Protein AF-A0A0F9EUZ1-F1 (afdb_monomer)

pLDDT: mean 73.7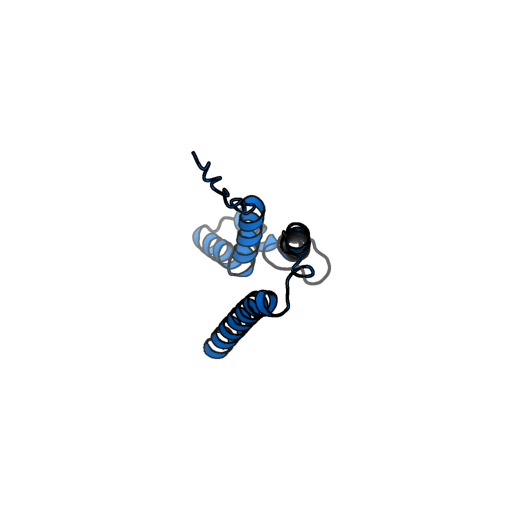1, std 14.57, range [39.78, 96.25]

Sequence (118 aa):
MTTTSTVEKPIKKRLASLDALRGMDMFWILGGQSIFAALFVLTDWSGWKVFAAHTVHSAWHGFTFYDLIFPLFIFLSGVAMGLSPKRIDHLAWHERKVFYAKAIKRLLLLCGLGVMYN

Organism: NCBI:txid412755

Foldseek 3Di:
DDDDPDPDDPDPDDDPVLVVLLVVLVVLVPDVLVVLVVVCVVPVDCVSVVVNVLSDDDPPDDDHPNVVSVVVNVVSVVVCVVPPPDPVVPPDPVVVVVVVVVVVVVVVVVVVVVVVVD

Solvent-accessible surface area (backbone atoms only — not comparable to full-atom values): 7283 Å² total; per-residue (Å²): 138,83,84,82,77,77,81,79,73,80,78,81,77,75,61,64,67,60,56,50,54,53,48,51,47,53,47,48,75,76,44,44,50,59,53,45,52,53,50,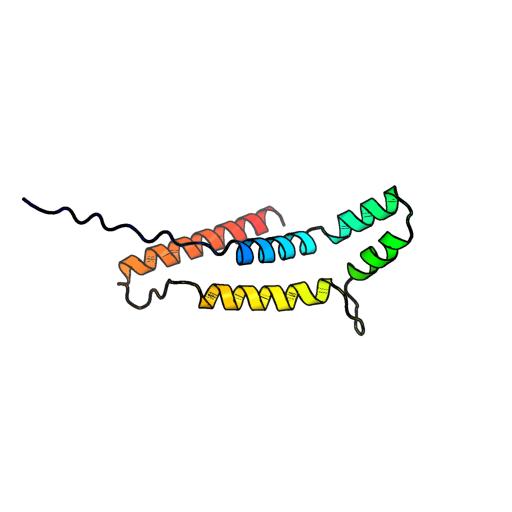32,75,74,64,74,48,72,71,44,54,56,57,44,55,36,54,46,80,58,93,81,85,70,88,32,66,59,68,52,47,57,62,49,50,53,51,50,52,52,52,52,59,72,68,48,92,70,81,61,86,85,56,57,71,77,65,45,49,60,57,52,52,53,51,51,52,51,50,53,50,53,52,51,53,50,63,74,73,105

Radius of gyration: 22.19 Å; Cα contacts (8 Å, |Δi|>4): 36; chains: 1; bounding box: 45×52×62 Å

Secondary structure (DSSP, 8-state):
---------------HHHHHHHHHHHHIIIIIHHHHHHHHHHH--HHHHHHHHTTSPPSSS---HHHHHHHHHHHHHHHHHHT-----TTS-HHHHHHHHHHHHHHHHHHHHHHHHH-

InterPro domains:
  IPR032176 Domain of unknown function DUF5009 [PF16401] (15-111)

Mean predicted aligned error: 12.41 Å

Structure (mmCIF, N/CA/C/O backbone):
data_AF-A0A0F9EUZ1-F1
#
_entry.id   AF-A0A0F9EUZ1-F1
#
loop_
_atom_site.group_PDB
_atom_site.id
_atom_site.type_symbol
_atom_site.label_atom_id
_atom_site.label_alt_id
_atom_site.label_comp_id
_atom_site.label_asym_id
_atom_site.label_entity_id
_atom_site.label_seq_id
_atom_site.pdbx_PDB_ins_code
_atom_site.Cartn_x
_atom_site.Cartn_y
_atom_site.Cartn_z
_atom_site.occupancy
_atom_site.B_iso_or_equiv
_atom_site.auth_seq_id
_atom_site.auth_comp_id
_atom_site.auth_asym_id
_atom_site.auth_atom_id
_atom_site.pdbx_PDB_model_num
ATOM 1 N N . MET A 1 1 ? -21.214 33.247 33.766 1.00 40.94 1 MET A N 1
ATOM 2 C CA . MET A 1 1 ? -20.201 33.297 32.693 1.00 40.94 1 MET A CA 1
ATOM 3 C C . MET A 1 1 ? -19.738 31.866 32.445 1.00 40.94 1 MET A C 1
ATOM 5 O O . MET A 1 1 ? -18.879 31.375 33.159 1.00 40.94 1 MET A O 1
ATOM 9 N N . THR A 1 2 ? -20.428 31.137 31.567 1.00 39.78 2 THR A N 1
ATOM 10 C CA . THR A 1 2 ? -20.161 29.720 31.267 1.00 39.78 2 THR A CA 1
ATOM 11 C C . THR A 1 2 ? -19.138 29.635 30.139 1.00 39.78 2 THR A C 1
ATOM 13 O O . THR A 1 2 ? -19.386 30.096 29.029 1.00 39.78 2 THR A O 1
ATOM 16 N N . THR A 1 3 ? -17.964 29.087 30.433 1.00 47.16 3 THR A N 1
ATOM 17 C CA . THR A 1 3 ? -16.889 28.861 29.468 1.00 47.16 3 THR A CA 1
ATOM 18 C C . THR A 1 3 ? -17.244 27.670 28.577 1.00 47.16 3 THR A C 1
ATOM 20 O O . THR A 1 3 ? -17.164 26.515 28.984 1.00 47.16 3 THR A O 1
ATOM 23 N N . THR A 1 4 ? -17.661 27.937 27.340 1.00 44.22 4 THR A N 1
ATOM 24 C CA . THR A 1 4 ? -17.744 26.927 26.277 1.00 44.22 4 THR A CA 1
ATOM 25 C C . THR A 1 4 ? -16.334 26.460 25.925 1.00 44.22 4 THR A C 1
ATOM 27 O O . THR A 1 4 ? -15.629 27.110 25.157 1.00 44.22 4 THR A O 1
ATOM 30 N N . SER A 1 5 ? -15.908 25.337 26.498 1.00 47.69 5 SER A N 1
ATOM 31 C CA . SER A 1 5 ? -14.727 24.599 26.061 1.00 47.69 5 SER A CA 1
ATOM 32 C C . SER A 1 5 ? -15.018 23.967 24.697 1.00 47.69 5 SER A C 1
ATOM 34 O O . SER A 1 5 ? -15.652 22.920 24.579 1.00 47.69 5 SER A O 1
ATOM 36 N N . THR A 1 6 ? -14.581 24.632 23.631 1.00 45.31 6 THR A N 1
ATOM 37 C CA . THR A 1 6 ? -14.535 24.060 22.285 1.00 45.31 6 THR A CA 1
ATOM 38 C C . THR A 1 6 ? -13.615 22.842 22.301 1.00 45.31 6 THR A C 1
ATOM 40 O O . THR A 1 6 ? -12.396 22.977 22.366 1.00 45.31 6 THR A O 1
ATOM 43 N N . VAL A 1 7 ? -14.200 21.644 22.271 1.00 51.84 7 VAL A N 1
ATOM 44 C CA . VAL A 1 7 ? -13.474 20.382 22.097 1.00 51.84 7 VAL A CA 1
ATOM 45 C C . VAL A 1 7 ? -12.899 20.373 20.680 1.00 51.84 7 VAL A C 1
ATOM 47 O O . VAL A 1 7 ? -13.586 20.036 19.714 1.00 51.84 7 VAL A O 1
ATOM 50 N N . GLU A 1 8 ? -11.643 20.796 20.542 1.00 52.22 8 GLU A N 1
ATOM 51 C CA . GLU A 1 8 ? -10.901 20.723 19.289 1.00 52.22 8 GLU A CA 1
ATOM 52 C C . GLU A 1 8 ? -10.717 19.247 18.917 1.00 52.22 8 GLU A C 1
ATOM 54 O O . GLU A 1 8 ? -10.007 18.478 19.567 1.00 52.22 8 GLU A O 1
ATOM 59 N N . LYS A 1 9 ? -11.446 18.813 17.889 1.00 49.41 9 LYS A N 1
ATOM 60 C CA . LYS A 1 9 ? -11.395 17.443 17.387 1.00 49.41 9 LYS A CA 1
ATOM 61 C C . LYS A 1 9 ? -9.985 17.197 16.841 1.00 49.41 9 LYS A C 1
ATOM 63 O O . LYS A 1 9 ? -9.617 17.865 15.875 1.00 49.41 9 LYS A O 1
ATOM 68 N N . PRO A 1 10 ? -9.211 16.234 17.374 1.00 55.47 10 PRO A N 1
ATOM 69 C CA . PRO A 1 10 ? -7.847 16.025 16.918 1.00 55.47 10 PRO A CA 1
ATOM 70 C C . PRO A 1 10 ? -7.870 15.670 15.43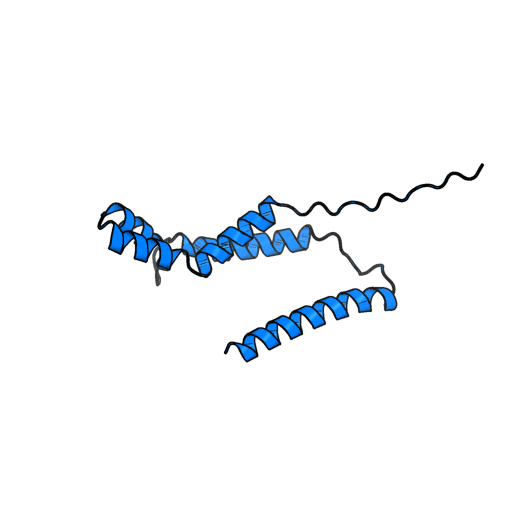2 1.00 55.47 10 PRO A C 1
ATOM 72 O O . PRO A 1 10 ? -8.452 14.657 15.018 1.00 55.47 10 PRO A O 1
ATOM 75 N N . ILE A 1 11 ? -7.264 16.535 14.619 1.00 59.84 11 ILE A N 1
ATOM 76 C CA . ILE A 1 11 ? -7.087 16.307 13.190 1.00 59.84 11 ILE A CA 1
ATOM 77 C C . ILE A 1 11 ? -6.206 15.067 13.069 1.00 59.84 11 ILE A C 1
ATOM 79 O O . ILE A 1 11 ? -5.025 15.080 13.413 1.00 59.84 11 ILE A O 1
ATOM 83 N N . LYS A 1 12 ? -6.795 13.957 12.613 1.00 61.72 12 LYS A N 1
ATOM 84 C CA . LYS A 1 12 ? -6.056 12.719 12.359 1.00 61.72 12 LYS A CA 1
ATOM 85 C C . LYS A 1 12 ? -5.088 12.978 11.211 1.00 61.72 12 LYS A C 1
ATOM 87 O O . LYS A 1 12 ? -5.470 12.881 10.047 1.00 61.72 12 LYS A O 1
ATOM 92 N N . LYS A 1 13 ? -3.851 13.336 11.545 1.00 67.50 13 LYS A N 1
ATOM 93 C CA . LYS A 1 13 ? -2.785 13.575 10.576 1.00 67.50 13 LYS A CA 1
ATOM 94 C C . LYS A 1 13 ? -2.470 12.248 9.888 1.00 67.50 13 LYS A C 1
ATOM 96 O O . LYS A 1 13 ? -1.872 11.355 10.483 1.00 67.50 13 LYS A O 1
ATOM 101 N N . ARG A 1 14 ? -2.958 12.081 8.655 1.00 69.81 14 ARG A N 1
ATOM 102 C CA . ARG A 1 14 ? -2.584 10.945 7.805 1.00 69.81 14 ARG A CA 1
ATOM 103 C C . ARG A 1 14 ? -1.097 11.083 7.480 1.00 69.81 14 ARG A C 1
ATOM 105 O O . ARG A 1 14 ? -0.615 12.192 7.248 1.00 69.81 14 ARG A O 1
ATOM 112 N N . LEU A 1 15 ? -0.367 9.974 7.502 1.00 80.44 15 LEU A N 1
ATOM 113 C CA . LEU A 1 15 ? 1.055 9.969 7.179 1.00 80.44 15 LEU A CA 1
ATOM 114 C C . LEU A 1 15 ? 1.214 10.010 5.660 1.00 80.44 15 LEU A C 1
ATOM 116 O O . LEU A 1 15 ? 1.030 9.001 4.986 1.00 80.44 15 LEU A O 1
ATOM 120 N N . ALA A 1 16 ? 1.540 11.189 5.133 1.00 82.44 16 ALA A N 1
ATOM 121 C CA . ALA A 1 16 ? 1.686 11.407 3.696 1.00 82.44 16 ALA A CA 1
ATOM 122 C C . ALA A 1 16 ? 2.777 10.520 3.072 1.00 82.44 16 ALA A C 1
ATOM 124 O O . ALA A 1 16 ? 2.600 10.037 1.961 1.00 82.44 16 ALA A O 1
ATOM 125 N N . SER A 1 17 ? 3.864 10.242 3.802 1.00 85.06 17 SER A N 1
ATOM 126 C CA . SER A 1 17 ? 4.921 9.323 3.356 1.00 85.06 17 SER A CA 1
ATOM 127 C C . SER A 1 17 ? 4.410 7.895 3.152 1.00 85.06 17 SER A C 1
ATOM 129 O O . SER A 1 17 ? 4.781 7.246 2.180 1.00 85.06 17 SER A O 1
ATOM 131 N N . LEU A 1 18 ? 3.524 7.423 4.034 1.00 83.88 18 LEU A N 1
ATOM 132 C CA . LEU A 1 18 ? 2.932 6.086 3.963 1.00 83.88 18 LEU A CA 1
ATOM 133 C C . LEU A 1 18 ? 1.992 5.953 2.758 1.00 83.88 18 LEU A C 1
ATOM 135 O O . LEU A 1 18 ? 2.030 4.953 2.045 1.00 83.88 18 LEU A O 1
ATOM 139 N N . ASP A 1 19 ? 1.160 6.969 2.524 1.00 83.38 19 ASP A N 1
ATOM 140 C CA . ASP A 1 19 ? 0.273 7.003 1.360 1.00 83.38 19 ASP A CA 1
ATOM 141 C C . ASP A 1 19 ? 1.066 7.137 0.045 1.00 83.38 19 ASP A C 1
ATOM 143 O O . ASP A 1 19 ? 0.732 6.463 -0.927 1.00 83.38 19 ASP A O 1
ATOM 147 N N . ALA A 1 20 ? 2.129 7.955 0.013 1.00 86.31 20 ALA A N 1
ATOM 148 C CA . ALA A 1 20 ? 2.987 8.129 -1.162 1.00 86.31 20 ALA A CA 1
ATOM 149 C C . ALA A 1 20 ? 3.730 6.838 -1.526 1.00 86.31 20 ALA A C 1
ATOM 151 O O . ALA A 1 20 ? 3.739 6.440 -2.689 1.00 86.31 20 ALA A O 1
ATOM 152 N N . LEU A 1 21 ? 4.298 6.158 -0.527 1.00 86.12 21 LEU A N 1
ATOM 153 C CA . LEU A 1 21 ? 5.033 4.917 -0.737 1.00 86.12 21 LEU A CA 1
ATOM 154 C C . LEU A 1 21 ? 4.103 3.788 -1.211 1.00 86.12 21 LEU A C 1
ATOM 156 O O . LEU A 1 21 ? 4.396 3.115 -2.190 1.00 86.12 21 LEU A O 1
ATOM 160 N N . ARG A 1 22 ? 2.912 3.665 -0.616 1.00 85.38 22 ARG A N 1
ATOM 161 C CA . ARG A 1 22 ? 1.891 2.724 -1.098 1.00 85.38 22 ARG A CA 1
ATOM 162 C C . ARG A 1 22 ? 1.403 3.058 -2.514 1.00 85.38 22 ARG A C 1
ATOM 164 O O . ARG A 1 22 ? 1.091 2.159 -3.290 1.00 85.38 22 ARG A O 1
ATOM 171 N N . GLY A 1 23 ? 1.275 4.343 -2.844 1.00 85.25 23 GLY A N 1
ATOM 172 C CA . GLY A 1 23 ? 0.894 4.796 -4.183 1.00 85.25 23 GLY A CA 1
ATOM 173 C C . GLY A 1 23 ? 1.946 4.447 -5.235 1.00 85.25 23 GLY A C 1
ATOM 174 O O . GLY A 1 23 ? 1.591 4.004 -6.325 1.00 85.25 23 GLY A O 1
ATOM 175 N N . MET A 1 24 ? 3.226 4.572 -4.879 1.00 86.81 24 MET A N 1
ATOM 176 C CA . MET A 1 24 ? 4.343 4.112 -5.699 1.00 86.81 24 MET A CA 1
ATOM 177 C C . MET A 1 24 ? 4.222 2.608 -5.991 1.00 86.81 24 MET A C 1
ATOM 179 O O . MET A 1 24 ? 4.298 2.224 -7.155 1.00 86.81 24 MET A O 1
ATOM 183 N N . ASP A 1 25 ? 3.935 1.771 -4.988 1.00 86.31 25 ASP A N 1
ATOM 184 C CA . ASP A 1 25 ? 3.750 0.322 -5.187 1.00 86.31 25 ASP A CA 1
ATOM 185 C C . ASP A 1 25 ? 2.625 0.008 -6.184 1.00 86.31 25 ASP A C 1
ATOM 187 O O . ASP A 1 25 ? 2.801 -0.791 -7.104 1.00 86.31 25 ASP A O 1
ATOM 191 N N . MET A 1 26 ? 1.466 0.664 -6.034 1.00 84.88 26 MET A N 1
ATOM 192 C CA . MET A 1 26 ? 0.327 0.476 -6.943 1.00 84.88 26 MET A CA 1
AT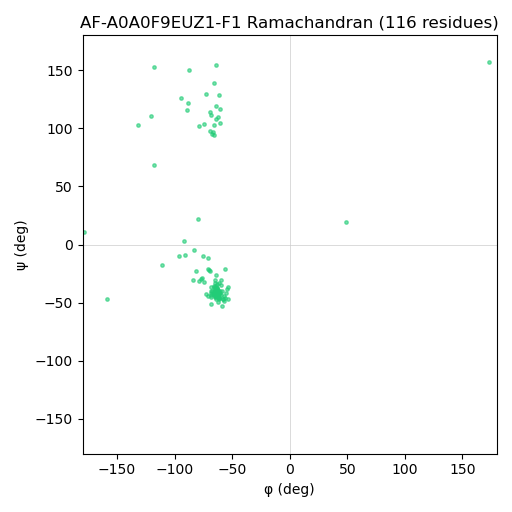OM 193 C C . MET A 1 26 ? 0.657 0.919 -8.375 1.00 84.88 26 MET A C 1
ATOM 195 O O . MET A 1 26 ? 0.246 0.254 -9.323 1.00 84.88 26 MET A O 1
ATOM 199 N N . PHE A 1 27 ? 1.405 2.015 -8.543 1.00 85.25 27 PHE A N 1
ATOM 200 C CA . PHE A 1 27 ? 1.847 2.497 -9.854 1.00 85.25 27 PHE A CA 1
ATOM 201 C C . PHE A 1 27 ? 2.730 1.466 -10.570 1.00 85.25 27 PHE A C 1
ATOM 203 O O . PHE A 1 27 ? 2.498 1.156 -11.742 1.00 85.25 27 PHE A O 1
ATOM 210 N N . TRP A 1 28 ? 3.705 0.893 -9.861 1.00 77.75 28 TRP A N 1
ATOM 211 C CA . TRP A 1 28 ? 4.590 -0.113 -10.441 1.00 77.75 28 TRP A CA 1
ATOM 212 C C . TRP A 1 28 ? 3.835 -1.392 -10.817 1.00 77.75 28 TRP A C 1
ATOM 214 O O . TRP A 1 28 ? 3.997 -1.860 -11.940 1.00 77.75 28 TRP A O 1
ATOM 224 N N . ILE A 1 29 ? 2.938 -1.892 -9.957 1.00 76.62 29 ILE A N 1
ATOM 225 C CA . ILE A 1 29 ? 2.145 -3.108 -10.229 1.00 76.62 29 ILE A CA 1
ATOM 226 C C . ILE A 1 29 ? 1.197 -2.934 -11.428 1.00 76.62 29 ILE A C 1
ATOM 228 O O . ILE A 1 29 ? 1.040 -3.863 -12.215 1.00 76.62 29 ILE A O 1
ATOM 232 N N . LEU A 1 30 ? 0.550 -1.771 -11.571 1.00 76.81 30 LEU A N 1
ATOM 233 C CA . LEU A 1 30 ? -0.482 -1.564 -12.596 1.00 76.81 30 LEU A CA 1
ATOM 234 C C . LEU A 1 30 ? 0.071 -1.338 -14.006 1.00 76.81 30 LEU A C 1
ATOM 236 O O . LEU A 1 30 ? -0.612 -1.650 -14.977 1.00 76.81 30 LEU A O 1
ATOM 240 N N . GLY A 1 31 ? 1.263 -0.759 -14.145 1.00 70.06 31 GLY A N 1
ATOM 241 C CA . GLY A 1 31 ? 1.732 -0.363 -15.475 1.00 70.06 31 GLY A CA 1
ATOM 242 C C . GLY A 1 31 ? 3.114 0.264 -15.544 1.00 70.06 31 GLY A C 1
ATOM 243 O O . GLY A 1 31 ? 3.489 0.764 -16.608 1.00 70.06 31 GLY A O 1
ATOM 244 N N . GLY A 1 32 ? 3.897 0.226 -14.460 1.00 71.19 32 GLY A N 1
ATOM 245 C CA . GLY A 1 32 ? 5.266 0.738 -14.477 1.00 71.19 32 GLY A CA 1
ATOM 246 C C . GLY A 1 32 ? 6.072 0.106 -15.612 1.00 71.19 32 GLY A C 1
ATOM 247 O O . GLY A 1 32 ? 6.652 0.811 -16.428 1.00 71.19 32 GLY A O 1
ATOM 248 N N . GLN A 1 33 ? 6.000 -1.218 -15.758 1.00 65.50 33 GLN A N 1
ATOM 249 C CA . GLN A 1 33 ? 6.697 -1.958 -16.816 1.00 65.50 33 GLN A CA 1
ATOM 250 C C . GLN A 1 33 ? 6.274 -1.550 -18.239 1.00 65.50 33 GLN A C 1
ATOM 252 O O . GLN A 1 33 ? 7.130 -1.376 -19.107 1.00 65.50 33 GLN A O 1
ATOM 257 N N . SER A 1 34 ? 4.977 -1.342 -18.491 1.00 63.78 34 SER A N 1
ATOM 258 C CA . SER A 1 34 ? 4.488 -0.959 -19.824 1.00 63.78 34 SER A CA 1
ATOM 259 C C . SER A 1 34 ? 4.986 0.416 -20.276 1.00 63.78 34 SER A C 1
ATOM 261 O O . SER A 1 34 ? 5.209 0.616 -21.467 1.00 63.78 34 SER A O 1
ATOM 263 N N . ILE A 1 35 ? 5.220 1.343 -19.340 1.00 70.00 35 ILE A N 1
ATOM 264 C CA . ILE A 1 35 ? 5.754 2.677 -19.652 1.00 70.00 35 ILE A CA 1
ATOM 265 C C . ILE A 1 35 ? 7.206 2.569 -20.129 1.00 70.00 35 ILE A C 1
ATOM 267 O O . ILE A 1 35 ? 7.560 3.156 -21.149 1.00 70.00 35 ILE A O 1
ATOM 271 N N . PHE A 1 36 ? 8.035 1.781 -19.437 1.00 64.88 36 PHE A N 1
AT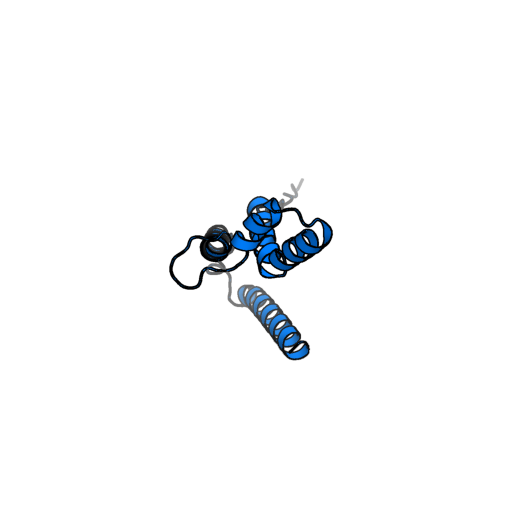OM 272 C CA . PHE A 1 36 ? 9.431 1.574 -19.836 1.00 64.88 36 PHE A CA 1
ATOM 273 C C . PHE A 1 36 ? 9.548 0.780 -21.141 1.00 64.88 36 PHE A C 1
ATOM 275 O O . PHE A 1 36 ? 10.396 1.103 -21.970 1.00 64.88 36 PHE A O 1
ATOM 282 N N . ALA A 1 37 ? 8.665 -0.197 -21.370 1.00 62.34 37 ALA A N 1
ATOM 283 C CA . ALA A 1 37 ? 8.597 -0.914 -22.641 1.00 62.34 37 ALA A CA 1
ATOM 284 C C . ALA A 1 37 ? 8.228 0.020 -23.811 1.00 62.34 37 ALA A C 1
ATOM 286 O O . ALA A 1 37 ? 8.871 -0.026 -24.858 1.00 62.34 37 ALA A O 1
ATOM 287 N N . ALA A 1 38 ? 7.250 0.914 -23.624 1.00 65.62 38 ALA A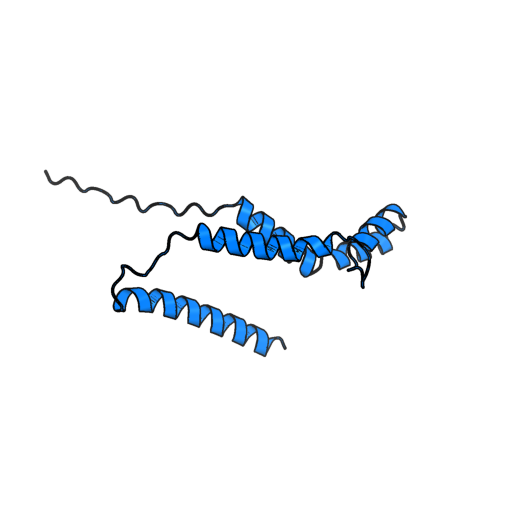 N 1
ATOM 288 C CA . ALA A 1 38 ? 6.862 1.896 -24.637 1.00 65.62 38 ALA A CA 1
ATOM 289 C C . ALA A 1 38 ? 7.976 2.922 -24.920 1.00 65.62 38 ALA A C 1
ATOM 291 O O . ALA A 1 38 ? 8.237 3.246 -26.078 1.00 65.62 38 ALA A O 1
ATOM 292 N N . LEU A 1 39 ? 8.678 3.394 -23.883 1.00 64.94 39 LEU A N 1
ATOM 293 C CA . LEU A 1 39 ? 9.814 4.310 -24.041 1.00 64.94 39 LEU A CA 1
ATOM 294 C C . LEU A 1 39 ? 11.004 3.660 -24.754 1.00 64.94 39 LEU A C 1
ATOM 296 O O . LEU A 1 39 ? 11.682 4.327 -25.538 1.00 64.94 39 LEU A O 1
ATOM 300 N N . PHE A 1 40 ? 11.249 2.369 -24.507 1.00 62.22 40 PHE A N 1
ATOM 301 C CA . PHE A 1 40 ? 12.298 1.617 -25.192 1.00 62.22 40 PHE A CA 1
ATOM 302 C C . PHE A 1 40 ? 12.038 1.560 -26.702 1.00 62.22 40 PHE A C 1
ATOM 304 O O . PHE A 1 40 ? 12.934 1.880 -27.478 1.00 62.22 40 PHE A O 1
ATOM 311 N N . VAL A 1 41 ? 10.801 1.253 -27.111 1.00 64.94 41 VAL A N 1
ATOM 312 C CA . VAL A 1 41 ? 10.400 1.224 -28.530 1.00 64.94 41 VAL A CA 1
ATOM 313 C C . VAL A 1 41 ? 10.548 2.596 -29.197 1.00 64.94 41 VAL A C 1
ATOM 315 O O . VAL A 1 41 ? 10.886 2.664 -30.374 1.00 64.94 41 VAL A O 1
ATOM 318 N N . LEU A 1 42 ? 10.328 3.691 -28.461 1.00 64.81 42 LEU A N 1
ATOM 319 C CA . LEU A 1 42 ? 10.436 5.044 -29.014 1.00 64.81 42 LEU A CA 1
ATOM 320 C C . LEU A 1 42 ? 11.877 5.559 -29.148 1.00 64.81 42 LEU A C 1
ATOM 322 O O . LEU A 1 42 ? 12.144 6.384 -30.017 1.00 64.81 42 LEU A O 1
ATOM 326 N N . THR A 1 43 ? 12.780 5.141 -28.257 1.00 68.31 43 THR A N 1
ATOM 327 C CA . THR A 1 43 ? 14.096 5.792 -28.089 1.00 68.31 43 THR A CA 1
ATOM 328 C C . THR A 1 43 ? 15.261 4.911 -28.552 1.00 68.31 43 THR A C 1
ATOM 330 O O . THR A 1 43 ? 16.362 5.420 -28.738 1.00 68.31 43 THR A O 1
ATOM 333 N N . ASP A 1 44 ? 15.042 3.597 -28.694 1.00 62.09 44 ASP A N 1
ATOM 334 C CA . ASP A 1 44 ? 16.013 2.561 -29.105 1.00 62.09 44 ASP A CA 1
ATOM 335 C C . ASP A 1 44 ? 17.365 2.591 -28.352 1.00 62.09 44 ASP A C 1
ATOM 337 O O . ASP A 1 44 ? 18.393 2.057 -28.775 1.00 62.09 44 ASP A O 1
ATOM 341 N N . TRP A 1 45 ? 17.384 3.232 -27.180 1.00 61.00 45 TRP A N 1
ATOM 342 C CA . TRP A 1 45 ? 18.583 3.417 -26.377 1.00 61.00 45 TRP A CA 1
ATOM 343 C C . TRP A 1 45 ? 18.771 2.225 -25.427 1.00 61.00 45 TRP A C 1
ATOM 345 O O . TRP A 1 45 ? 17.933 1.922 -24.575 1.00 61.00 45 TRP A O 1
ATOM 355 N N . SER A 1 46 ? 19.920 1.554 -25.553 1.00 60.84 46 SER A N 1
ATOM 356 C CA . SER A 1 46 ? 20.300 0.344 -24.809 1.00 60.84 46 SER A CA 1
ATOM 357 C C . SER A 1 46 ? 20.267 0.469 -23.277 1.00 60.84 46 SER A C 1
ATOM 359 O O . SER A 1 46 ? 20.117 -0.547 -22.600 1.00 60.84 46 SER A O 1
ATOM 361 N N . GLY A 1 47 ? 20.335 1.682 -22.713 1.00 60.84 47 GLY A N 1
ATOM 362 C CA . GLY A 1 47 ? 20.188 1.911 -21.269 1.00 60.84 47 GLY A CA 1
ATOM 363 C C . GLY A 1 47 ? 18.797 1.541 -20.738 1.00 60.84 47 GLY A C 1
ATOM 364 O O . GLY A 1 47 ? 18.670 0.959 -19.662 1.00 60.84 47 GLY A O 1
ATOM 365 N N . TRP A 1 48 ? 17.748 1.769 -21.531 1.00 58.69 48 TRP A N 1
ATOM 366 C CA . TRP A 1 48 ? 16.366 1.419 -21.178 1.00 58.69 48 TRP A CA 1
ATOM 367 C C . TRP A 1 48 ? 16.121 -0.092 -21.187 1.00 58.69 48 TRP A C 1
ATOM 369 O O . TRP A 1 48 ? 15.228 -0.570 -20.496 1.00 58.69 48 TRP A O 1
ATOM 379 N N . LYS A 1 49 ? 16.960 -0.858 -21.897 1.00 57.91 49 LYS A N 1
ATOM 380 C CA . LYS A 1 49 ? 16.944 -2.329 -21.910 1.00 57.91 49 LYS A CA 1
ATOM 381 C C . LYS A 1 49 ? 17.310 -2.915 -20.541 1.00 57.91 49 LYS A C 1
ATOM 383 O O . LYS A 1 49 ? 16.711 -3.901 -20.123 1.00 57.91 49 LYS A O 1
ATOM 388 N N . VAL A 1 50 ? 18.242 -2.283 -19.820 1.00 58.97 50 VAL A N 1
ATOM 389 C CA . VAL A 1 50 ? 18.643 -2.685 -18.458 1.00 58.97 50 VAL A CA 1
ATOM 390 C C . VAL A 1 50 ? 17.549 -2.332 -17.446 1.00 58.97 50 VAL A C 1
ATOM 392 O O . VAL A 1 50 ? 17.181 -3.167 -16.625 1.00 58.97 50 VAL A O 1
ATOM 395 N N . PHE A 1 51 ? 16.948 -1.143 -17.552 1.00 58.12 51 PHE A N 1
ATOM 396 C CA . PHE A 1 51 ? 15.796 -0.769 -16.721 1.00 58.12 51 PHE A CA 1
ATOM 397 C C . PHE A 1 51 ? 14.578 -1.668 -16.967 1.00 58.12 51 PHE A C 1
ATOM 399 O O . PHE A 1 51 ? 13.956 -2.115 -16.007 1.00 58.12 51 PHE A O 1
ATOM 406 N N . ALA A 1 52 ? 14.282 -2.002 -18.226 1.00 58.19 52 ALA A N 1
ATOM 407 C CA . ALA A 1 52 ? 13.220 -2.940 -18.579 1.00 58.19 52 ALA A CA 1
ATOM 408 C C . ALA A 1 52 ? 13.495 -4.355 -18.035 1.00 58.19 52 ALA A C 1
ATOM 410 O O . ALA A 1 52 ? 12.582 -5.013 -17.538 1.00 58.19 52 ALA A O 1
ATOM 411 N N . ALA A 1 53 ? 14.753 -4.808 -18.041 1.00 59.03 53 ALA A N 1
ATOM 412 C CA . ALA A 1 53 ? 15.127 -6.096 -17.456 1.00 59.03 53 ALA A CA 1
ATOM 413 C C . ALA A 1 53 ? 14.872 -6.158 -15.937 1.00 59.03 53 ALA A C 1
ATOM 415 O O . ALA A 1 53 ? 14.461 -7.198 -15.434 1.00 59.03 53 ALA A O 1
ATOM 416 N N . HIS A 1 54 ? 15.028 -5.046 -15.209 1.00 57.22 54 HIS A N 1
ATOM 417 C CA . HIS A 1 54 ? 14.683 -4.969 -13.781 1.00 57.22 54 HIS A CA 1
ATOM 418 C C . HIS A 1 54 ? 13.175 -4.882 -13.500 1.00 57.22 54 HIS A C 1
ATOM 420 O O . HIS A 1 54 ? 12.772 -4.996 -12.338 1.00 57.22 54 HIS A O 1
ATOM 426 N N . THR A 1 55 ? 12.350 -4.683 -14.535 1.00 54.84 55 THR A N 1
ATOM 427 C CA . THR A 1 55 ? 10.886 -4.686 -14.419 1.00 54.84 55 THR A CA 1
ATOM 428 C C . THR A 1 55 ? 10.232 -6.053 -14.650 1.00 54.84 55 THR A C 1
ATOM 430 O O . THR A 1 55 ? 9.052 -6.207 -14.345 1.00 54.84 55 THR A O 1
ATOM 433 N N . VAL A 1 56 ? 10.995 -7.051 -15.113 1.00 57.91 56 VAL A N 1
ATOM 434 C CA . VAL A 1 56 ? 10.531 -8.436 -15.289 1.00 57.91 56 VAL A CA 1
ATOM 435 C C . VAL A 1 56 ? 10.899 -9.243 -14.044 1.00 57.91 56 VAL A C 1
ATOM 437 O O . VAL A 1 56 ? 12.063 -9.276 -13.660 1.00 57.91 56 VAL A O 1
ATOM 440 N N . HIS A 1 57 ? 9.925 -9.909 -13.420 1.00 54.19 57 HIS A N 1
ATOM 441 C CA . HIS A 1 57 ? 10.170 -10.791 -12.275 1.00 54.19 57 HIS A CA 1
ATOM 442 C C . HIS A 1 57 ? 11.098 -11.952 -12.671 1.00 54.19 57 HIS A C 1
ATOM 444 O O . HIS A 1 57 ? 10.849 -12.651 -13.657 1.00 54.19 57 HIS A O 1
ATOM 450 N N . SER A 1 58 ? 12.166 -12.169 -11.903 1.00 56.78 58 SER A N 1
ATOM 451 C CA . SER A 1 58 ? 13.065 -13.309 -12.103 1.00 56.78 58 SER A CA 1
ATOM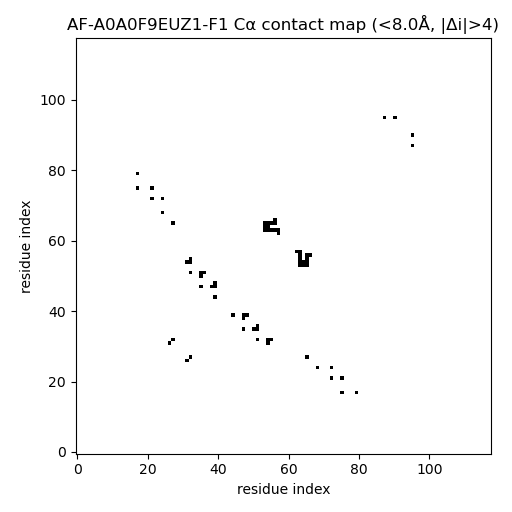 452 C C . SER A 1 58 ? 12.389 -14.608 -11.651 1.00 56.78 58 SER A C 1
ATOM 454 O O . SER A 1 58 ? 11.931 -14.705 -10.519 1.00 56.78 58 SER A O 1
ATOM 456 N N . ALA A 1 59 ? 12.388 -15.637 -12.502 1.00 54.50 59 ALA A N 1
ATOM 457 C CA . ALA A 1 59 ? 11.640 -16.872 -12.258 1.00 54.50 59 ALA A CA 1
ATOM 458 C C . ALA A 1 59 ? 12.184 -17.771 -11.123 1.00 54.50 59 ALA A C 1
ATOM 460 O O . ALA A 1 59 ? 11.428 -18.597 -10.620 1.00 54.50 59 ALA A O 1
ATOM 461 N N . TRP A 1 60 ? 13.468 -17.671 -10.732 1.00 52.06 60 TRP A N 1
ATOM 462 C CA . TRP A 1 60 ? 14.020 -18.563 -9.688 1.00 52.06 60 TRP A CA 1
ATOM 463 C C . TRP A 1 60 ? 15.286 -18.056 -8.973 1.00 52.06 60 TRP A C 1
ATOM 465 O O . TRP A 1 60 ? 15.356 -18.087 -7.745 1.00 52.06 60 TRP A O 1
ATOM 475 N N . HIS A 1 61 ? 16.283 -17.563 -9.714 1.00 49.00 61 HIS A N 1
ATOM 476 C CA . HIS A 1 61 ? 17.521 -16.996 -9.167 1.00 49.00 61 HIS A CA 1
ATOM 477 C C . HIS A 1 61 ? 17.811 -15.649 -9.827 1.00 49.00 61 HIS A C 1
ATOM 479 O O . HIS A 1 61 ? 18.272 -15.581 -10.962 1.00 49.00 61 HIS A O 1
ATOM 485 N N . GLY A 1 62 ? 17.524 -14.579 -9.093 1.00 59.62 62 GLY A N 1
ATOM 486 C CA . GLY A 1 62 ? 17.716 -13.202 -9.525 1.00 59.62 62 GLY A CA 1
ATOM 487 C C . GLY A 1 62 ? 17.114 -12.250 -8.501 1.00 59.62 62 GLY A C 1
ATOM 488 O O . GLY A 1 62 ? 16.265 -12.647 -7.707 1.00 59.62 62 GLY A O 1
ATOM 489 N N . PHE A 1 63 ? 17.595 -11.012 -8.491 1.00 61.84 63 PHE A N 1
ATOM 490 C CA . PHE A 1 63 ? 17.073 -9.944 -7.647 1.00 61.84 63 PHE A CA 1
ATOM 491 C C . PHE A 1 63 ? 16.603 -8.821 -8.560 1.00 61.84 63 PHE A C 1
ATOM 493 O O . PHE A 1 63 ? 17.409 -8.183 -9.243 1.00 61.84 63 PHE A O 1
ATOM 500 N N . THR A 1 64 ? 15.291 -8.621 -8.616 1.00 67.56 64 THR A N 1
ATOM 501 C CA . THR A 1 64 ? 14.663 -7.614 -9.471 1.00 67.56 64 THR A CA 1
ATOM 502 C C . THR A 1 64 ? 13.923 -6.601 -8.617 1.00 67.56 64 THR A C 1
ATOM 504 O O . THR A 1 64 ? 13.499 -6.891 -7.500 1.00 67.56 64 THR A O 1
ATOM 507 N N . PHE A 1 65 ? 13.774 -5.377 -9.120 1.00 70.00 65 PHE A N 1
ATOM 508 C CA . PHE A 1 65 ? 13.147 -4.302 -8.351 1.00 70.00 65 PHE A CA 1
ATOM 509 C C . PHE A 1 65 ? 11.700 -4.647 -7.952 1.00 70.00 65 PHE A C 1
ATOM 511 O O . PHE A 1 65 ? 11.246 -4.272 -6.871 1.00 70.00 65 PHE A O 1
ATOM 518 N N . TYR A 1 66 ? 11.003 -5.433 -8.780 1.00 73.56 66 TYR A N 1
ATOM 519 C CA . TYR A 1 66 ? 9.645 -5.900 -8.498 1.00 73.56 66 TYR A CA 1
ATOM 520 C C . TYR A 1 66 ? 9.548 -6.813 -7.270 1.00 73.56 66 TYR A C 1
ATOM 522 O O . TYR A 1 66 ? 8.517 -6.810 -6.597 1.00 73.56 66 TYR A O 1
ATOM 530 N N . ASP A 1 67 ? 10.622 -7.520 -6.916 1.00 77.38 67 ASP A N 1
ATOM 531 C CA . ASP A 1 67 ? 10.633 -8.442 -5.774 1.00 77.38 67 ASP A CA 1
ATOM 532 C C . ASP A 1 67 ? 10.550 -7.700 -4.435 1.00 77.38 67 ASP A C 1
ATOM 534 O O . ASP A 1 67 ? 10.097 -8.270 -3.446 1.00 77.38 67 ASP A O 1
ATOM 538 N N . LEU A 1 68 ? 10.941 -6.418 -4.395 1.00 80.00 68 LEU A N 1
ATOM 539 C CA . LEU A 1 68 ? 10.887 -5.584 -3.190 1.00 80.00 68 LEU A CA 1
ATOM 540 C C . LEU A 1 68 ? 9.497 -4.998 -2.938 1.00 80.00 68 LEU A C 1
ATOM 542 O O . LEU A 1 68 ? 9.187 -4.665 -1.794 1.00 80.00 68 LEU A O 1
ATOM 546 N N . ILE A 1 69 ? 8.657 -4.891 -3.971 1.00 82.88 69 ILE A N 1
ATOM 547 C CA . ILE A 1 69 ? 7.324 -4.286 -3.861 1.00 82.88 69 ILE A CA 1
ATOM 548 C C . ILE A 1 69 ? 6.473 -5.078 -2.864 1.00 82.88 69 ILE A C 1
ATOM 550 O O . ILE A 1 69 ? 5.807 -4.501 -2.007 1.00 82.88 69 ILE A O 1
ATOM 554 N N . PHE A 1 70 ? 6.527 -6.411 -2.921 1.00 81.75 70 PHE A N 1
ATOM 555 C CA . PHE A 1 70 ? 5.716 -7.261 -2.052 1.00 81.75 70 PHE A CA 1
ATOM 556 C C . PHE A 1 70 ? 6.130 -7.207 -0.562 1.00 81.75 70 PHE A C 1
ATOM 558 O O . PHE A 1 70 ? 5.263 -6.927 0.275 1.00 81.75 70 PHE A O 1
ATOM 565 N N . PRO A 1 71 ? 7.415 -7.396 -0.186 1.00 86.06 71 PRO A N 1
ATOM 566 C CA . PRO A 1 71 ? 7.878 -7.205 1.190 1.00 86.06 71 PRO A CA 1
ATOM 567 C C . PRO A 1 71 ? 7.566 -5.812 1.742 1.00 86.06 71 PRO A C 1
ATOM 569 O O . PRO A 1 71 ? 7.128 -5.678 2.887 1.00 86.06 71 PRO A O 1
ATOM 572 N N . LEU A 1 72 ? 7.746 -4.776 0.920 1.00 86.12 72 LEU A N 1
ATOM 573 C CA . LEU A 1 72 ? 7.484 -3.397 1.306 1.00 86.12 72 LEU A CA 1
ATOM 574 C C . LEU A 1 72 ? 5.981 -3.147 1.516 1.00 86.12 72 LEU A C 1
ATOM 576 O O . LEU A 1 72 ? 5.599 -2.536 2.515 1.00 86.12 72 LEU A O 1
ATOM 580 N N . PHE A 1 73 ? 5.117 -3.710 0.671 1.00 86.75 73 PHE A N 1
ATOM 581 C CA . PHE A 1 73 ? 3.666 -3.626 0.830 1.00 86.75 73 PHE A CA 1
ATOM 582 C C . PHE A 1 73 ? 3.174 -4.275 2.137 1.00 86.75 73 PHE A C 1
ATOM 584 O O . PHE A 1 73 ? 2.375 -3.677 2.866 1.00 86.75 73 PHE A O 1
ATOM 591 N N . ILE A 1 74 ? 3.666 -5.476 2.477 1.00 87.75 74 ILE A N 1
ATOM 592 C CA . ILE A 1 74 ? 3.321 -6.147 3.745 1.00 87.75 74 ILE A CA 1
ATOM 593 C C . ILE A 1 74 ? 3.826 -5.339 4.942 1.00 87.75 74 ILE A C 1
ATOM 595 O O . ILE A 1 74 ? 3.074 -5.130 5.899 1.00 87.75 74 ILE A O 1
ATOM 599 N N . PHE A 1 75 ? 5.065 -4.843 4.883 1.00 89.31 75 PHE A N 1
ATOM 600 C CA . PHE A 1 75 ? 5.638 -3.996 5.927 1.00 89.31 75 PHE A CA 1
ATOM 601 C C . PHE A 1 75 ? 4.783 -2.745 6.170 1.00 89.31 75 PHE A C 1
ATOM 603 O O . PHE A 1 75 ? 4.393 -2.466 7.307 1.00 89.31 75 PHE A O 1
ATOM 610 N N . LEU A 1 76 ? 4.406 -2.035 5.103 1.00 87.25 76 LEU A N 1
ATOM 611 C CA . LEU A 1 76 ? 3.545 -0.856 5.184 1.00 87.25 76 LEU A CA 1
ATOM 612 C C . LEU A 1 76 ? 2.164 -1.177 5.744 1.00 87.25 76 LEU A C 1
ATOM 614 O O . LEU A 1 76 ? 1.653 -0.413 6.561 1.00 87.25 76 LEU A O 1
ATOM 618 N N . SER A 1 77 ? 1.560 -2.297 5.338 1.00 85.19 77 SER A N 1
ATOM 619 C CA . SER A 1 77 ? 0.280 -2.749 5.888 1.00 85.19 77 SER A CA 1
ATOM 620 C C . SER A 1 77 ? 0.380 -2.992 7.398 1.00 85.19 77 SER A C 1
ATOM 622 O O . SER A 1 77 ? -0.483 -2.541 8.153 1.00 85.19 77 SER A O 1
ATOM 624 N N . GLY A 1 78 ? 1.459 -3.634 7.857 1.00 86.75 78 GLY A N 1
ATOM 625 C CA . GLY A 1 78 ? 1.723 -3.862 9.278 1.00 86.75 78 GLY A CA 1
ATOM 626 C C . GLY A 1 78 ? 1.884 -2.559 10.066 1.00 86.75 78 GLY A C 1
ATOM 627 O O . GLY A 1 78 ? 1.202 -2.349 11.071 1.00 86.75 78 GLY A O 1
ATOM 628 N N . VAL A 1 79 ? 2.715 -1.636 9.572 1.00 86.00 79 VAL A N 1
ATOM 629 C CA . VAL A 1 79 ? 2.916 -0.313 10.187 1.00 86.00 79 VAL A CA 1
ATOM 630 C C . VAL A 1 79 ? 1.610 0.492 10.208 1.00 86.00 79 VAL A C 1
ATOM 632 O O . VAL A 1 79 ? 1.274 1.098 11.226 1.00 86.00 79 VAL A O 1
ATOM 635 N N . ALA A 1 80 ? 0.817 0.455 9.133 1.00 82.75 80 ALA A N 1
ATOM 636 C CA . ALA A 1 80 ? -0.477 1.133 9.054 1.00 82.75 80 ALA A CA 1
ATOM 637 C C . ALA A 1 80 ? -1.484 0.607 10.090 1.00 82.75 80 ALA A C 1
ATOM 639 O O . ALA A 1 80 ? -2.228 1.392 10.683 1.00 82.75 80 ALA A O 1
ATOM 640 N N . MET A 1 81 ? -1.514 -0.711 10.315 1.00 81.25 81 MET A N 1
ATOM 641 C CA . MET A 1 81 ? -2.361 -1.328 11.339 1.00 81.25 81 MET A CA 1
ATOM 642 C C . MET A 1 81 ? -1.890 -0.954 12.748 1.00 81.25 81 MET A C 1
ATOM 644 O O . MET A 1 81 ? -2.726 -0.598 13.577 1.00 81.25 81 MET A O 1
ATOM 648 N N . GLY A 1 82 ? -0.576 -0.954 13.000 1.00 81.38 82 GLY A N 1
ATOM 649 C CA . GLY A 1 82 ? 0.007 -0.570 14.291 1.00 81.38 82 GLY A CA 1
ATOM 650 C C . GLY A 1 82 ? -0.211 0.903 14.654 1.00 81.38 82 GLY A C 1
ATOM 651 O O . GLY A 1 82 ? -0.497 1.222 15.805 1.00 81.38 82 GLY A O 1
ATOM 652 N N . LEU A 1 83 ? -0.148 1.803 13.669 1.00 76.69 83 LEU A N 1
ATOM 653 C CA . LEU A 1 83 ? -0.385 3.240 13.851 1.00 76.69 83 LEU A CA 1
ATOM 654 C C . LEU A 1 83 ? -1.875 3.619 13.831 1.00 76.69 83 LEU A C 1
ATOM 656 O O . LEU A 1 83 ? -2.212 4.784 14.047 1.00 76.69 83 LEU A O 1
ATOM 660 N N . SER A 1 84 ? -2.782 2.671 13.563 1.00 72.94 84 SER A N 1
ATOM 661 C CA . SER A 1 84 ? -4.219 2.936 13.491 1.00 72.94 84 SER A CA 1
ATOM 662 C C . SER A 1 84 ? -4.783 3.254 14.884 1.00 72.94 84 SER A C 1
ATOM 664 O O . SER A 1 84 ? -4.871 2.373 15.740 1.00 72.94 84 SER A O 1
ATOM 666 N N . PRO A 1 85 ? -5.266 4.485 15.132 1.00 62.53 85 PRO A N 1
ATOM 667 C CA . PRO A 1 85 ? -5.654 4.933 16.470 1.00 62.53 85 PRO A CA 1
ATOM 668 C C . PRO A 1 85 ? -7.044 4.431 16.907 1.00 62.53 85 PRO A C 1
ATOM 670 O O . PRO A 1 85 ? -7.703 5.064 17.726 1.00 62.53 85 PRO A O 1
ATOM 673 N N . LYS A 1 86 ? -7.569 3.350 16.319 1.00 64.31 86 LYS A N 1
ATOM 674 C CA . LYS A 1 86 ? -8.947 2.881 16.542 1.00 64.31 86 LYS A CA 1
ATOM 675 C C . LYS A 1 86 ? -8.975 1.487 17.163 1.00 64.31 86 LYS A C 1
ATOM 677 O O . LYS A 1 86 ? -9.453 0.544 16.540 1.00 64.31 86 LYS A O 1
ATOM 682 N N . ARG A 1 87 ? -8.535 1.3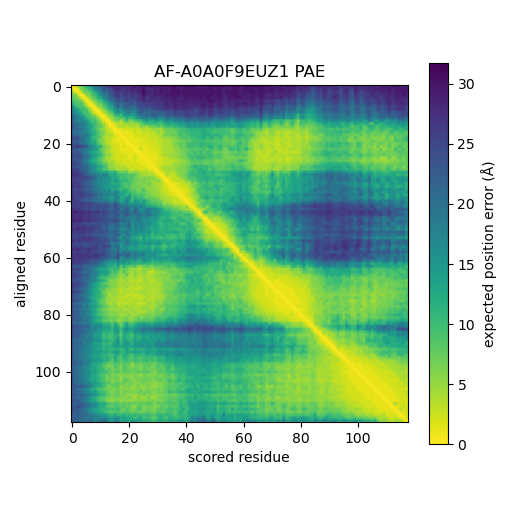64 18.416 1.00 66.56 87 ARG A N 1
ATOM 683 C CA . ARG A 1 87 ? -9.033 0.268 19.258 1.00 66.56 87 ARG A CA 1
ATOM 684 C C . ARG A 1 87 ? -10.500 0.566 19.541 1.00 66.56 87 ARG A C 1
ATOM 686 O O . ARG A 1 87 ? -10.793 1.559 20.185 1.00 66.56 87 ARG A O 1
ATOM 693 N N . ILE A 1 88 ? -11.417 -0.222 18.998 1.00 73.19 88 ILE A N 1
ATOM 694 C CA . ILE A 1 88 ? -12.873 -0.044 19.175 1.00 73.19 88 ILE A CA 1
ATOM 695 C C . ILE A 1 88 ? -13.411 -0.854 20.363 1.00 73.19 88 ILE A C 1
ATOM 697 O O . ILE A 1 88 ? -14.606 -0.821 20.651 1.00 73.19 88 ILE A O 1
ATOM 701 N N . ASP A 1 89 ? -12.517 -1.537 21.080 1.00 74.25 89 ASP A N 1
ATOM 702 C CA . ASP A 1 89 ? -12.828 -2.500 22.140 1.00 74.25 89 ASP A CA 1
ATOM 703 C C . ASP A 1 89 ? -13.374 -1.872 23.427 1.00 74.25 89 ASP A C 1
ATOM 705 O O . ASP A 1 89 ? -13.910 -2.585 24.270 1.00 74.25 89 ASP A O 1
ATOM 709 N N . HIS A 1 90 ? -13.300 -0.549 23.563 1.00 78.06 90 HIS A N 1
ATOM 710 C CA . HIS A 1 90 ? -13.871 0.196 24.688 1.00 78.06 90 HIS A CA 1
ATOM 711 C C . HIS A 1 90 ? -15.265 0.776 24.390 1.00 78.06 90 HIS A C 1
ATOM 713 O O . HIS A 1 90 ? -15.929 1.262 25.297 1.00 78.06 90 HIS A O 1
ATOM 719 N N . LEU A 1 91 ? -15.726 0.736 23.133 1.00 79.75 91 LEU A N 1
ATOM 720 C CA . LEU A 1 91 ? -17.008 1.326 22.728 1.00 79.75 91 LEU A CA 1
ATOM 721 C C . LEU A 1 91 ? -18.163 0.336 22.917 1.00 79.75 91 LEU A C 1
ATOM 723 O O . LEU A 1 91 ? -17.974 -0.875 22.759 1.00 79.75 91 LEU A O 1
ATOM 727 N N . ALA A 1 92 ? -19.369 0.841 23.183 1.00 83.06 92 ALA A N 1
ATOM 728 C CA . ALA A 1 92 ? -20.584 0.030 23.251 1.00 83.06 92 ALA A CA 1
ATOM 729 C C . ALA A 1 92 ? -20.927 -0.602 21.886 1.00 83.06 92 ALA A C 1
ATOM 731 O O . ALA A 1 92 ? -20.590 -0.071 20.824 1.00 83.06 92 ALA A O 1
ATOM 732 N N . TRP A 1 93 ? -21.641 -1.735 21.893 1.00 78.50 93 TRP A N 1
ATOM 733 C CA . TRP A 1 93 ? -21.982 -2.487 20.673 1.00 78.50 93 TRP A CA 1
ATOM 734 C C . TRP A 1 93 ? -22.688 -1.632 19.608 1.00 78.50 93 TRP A C 1
ATOM 736 O O . TRP A 1 93 ? -22.396 -1.753 18.416 1.00 78.50 93 TRP A O 1
ATOM 746 N N . HIS A 1 94 ? -23.571 -0.725 20.037 1.00 81.25 94 HIS A N 1
ATOM 747 C CA . HIS A 1 94 ? -24.264 0.219 19.160 1.00 81.25 94 HIS A CA 1
ATOM 748 C C . HIS A 1 94 ? -23.289 1.070 18.330 1.00 81.25 94 HIS A C 1
ATOM 750 O O . HIS A 1 94 ? -23.456 1.183 17.113 1.00 81.25 94 HIS A O 1
ATOM 756 N N . GLU A 1 95 ? -22.253 1.618 18.959 1.00 81.31 95 GLU A N 1
ATOM 757 C CA . GLU A 1 95 ? -21.279 2.490 18.301 1.00 81.31 95 GLU A CA 1
ATOM 758 C C . GLU A 1 95 ? -20.324 1.697 17.396 1.00 81.31 95 GLU A C 1
ATOM 760 O O . GLU A 1 95 ? -19.943 2.163 16.318 1.00 81.31 95 GLU A O 1
ATOM 765 N N . ARG A 1 96 ? -20.005 0.447 17.766 1.00 81.81 96 ARG A N 1
ATOM 766 C CA . ARG A 1 96 ? -19.190 -0.462 16.939 1.00 81.81 96 ARG A CA 1
ATOM 767 C C . ARG A 1 96 ? -19.868 -0.842 15.626 1.00 81.81 96 ARG A C 1
ATOM 769 O O . ARG A 1 96 ? -19.189 -0.904 14.598 1.00 81.81 96 ARG A O 1
ATOM 776 N N . LYS A 1 97 ? -21.193 -1.066 15.627 1.00 85.38 97 LYS A N 1
ATOM 777 C CA . LYS A 1 97 ? -21.955 -1.452 14.419 1.00 85.38 97 LYS A CA 1
ATOM 778 C C . LYS A 1 97 ? -21.731 -0.485 13.257 1.00 85.38 97 LYS A C 1
ATOM 780 O O . LYS A 1 97 ? -21.616 -0.925 12.118 1.00 85.38 97 LYS A O 1
ATOM 785 N N . VAL A 1 98 ? -21.604 0.815 13.532 1.00 86.75 98 VAL A N 1
ATOM 786 C CA . VAL A 1 98 ? -21.382 1.837 12.496 1.00 86.75 98 VAL A CA 1
ATOM 787 C C . VAL A 1 98 ? -20.037 1.645 11.786 1.00 86.75 98 VAL A C 1
ATOM 789 O O . VAL A 1 98 ? -19.944 1.839 10.573 1.00 86.75 98 VAL A O 1
ATOM 792 N N . PHE A 1 99 ? -18.987 1.237 12.506 1.00 85.50 99 PHE A N 1
ATOM 793 C CA . PHE A 1 99 ? -17.679 0.956 11.908 1.00 85.50 99 PHE A CA 1
ATOM 794 C C . PHE A 1 99 ? -17.698 -0.324 11.068 1.00 85.50 99 PHE A C 1
ATOM 796 O O . PHE A 1 99 ? -17.209 -0.306 9.937 1.00 85.50 99 PHE A O 1
ATOM 803 N N . TYR A 1 100 ? -18.315 -1.395 11.576 1.00 86.94 100 TYR A N 1
ATOM 804 C CA . TYR A 1 100 ? -18.457 -2.654 10.840 1.00 86.94 100 TYR A CA 1
ATOM 805 C C . TYR A 1 100 ? -19.307 -2.495 9.577 1.00 86.94 100 TYR A C 1
ATOM 807 O O . TYR A 1 100 ? -18.891 -2.931 8.507 1.00 86.94 100 TYR A O 1
ATOM 815 N N . ALA A 1 101 ? -20.439 -1.790 9.658 1.00 90.56 101 ALA A N 1
ATOM 816 C CA . ALA A 1 101 ? -21.289 -1.518 8.501 1.00 90.56 101 ALA A CA 1
ATOM 817 C C . ALA A 1 101 ? -20.535 -0.751 7.401 1.00 90.56 101 ALA A C 1
ATOM 819 O O . ALA A 1 101 ? -20.664 -1.072 6.221 1.00 90.56 101 ALA A O 1
ATOM 820 N N . LYS A 1 102 ? -19.688 0.222 7.773 1.00 89.00 102 LYS A N 1
ATOM 821 C CA . LYS A 1 102 ? -18.821 0.933 6.816 1.00 89.00 102 LYS A CA 1
ATOM 822 C C . LYS A 1 102 ? -17.789 0.007 6.168 1.00 89.00 102 LYS A C 1
ATOM 824 O O . LYS A 1 102 ? -17.570 0.111 4.962 1.00 89.00 102 LYS A O 1
ATOM 829 N N . ALA A 1 103 ? -17.162 -0.876 6.945 1.00 88.81 103 ALA A N 1
ATOM 830 C CA . ALA A 1 103 ? -16.187 -1.835 6.428 1.00 88.81 103 ALA A CA 1
ATOM 831 C C . ALA A 1 103 ? -16.834 -2.830 5.450 1.00 88.81 103 ALA A C 1
ATOM 833 O O . ALA A 1 103 ? -16.329 -3.004 4.343 1.00 88.81 103 ALA A O 1
ATOM 834 N N . ILE A 1 104 ? -17.988 -3.396 5.817 1.00 94.31 104 ILE A N 1
ATOM 835 C CA . ILE A 1 104 ? -18.750 -4.334 4.981 1.00 94.31 104 ILE A CA 1
ATOM 836 C C . ILE A 1 104 ? -19.251 -3.650 3.709 1.00 94.31 104 ILE A C 1
ATOM 838 O O . ILE A 1 104 ? -19.071 -4.190 2.625 1.00 94.31 104 ILE A O 1
ATOM 842 N N . LYS A 1 105 ? -19.810 -2.434 3.800 1.00 94.81 105 LYS A N 1
ATOM 843 C CA . LYS A 1 105 ? -20.245 -1.682 2.613 1.00 94.81 105 LYS A CA 1
ATOM 844 C C . LYS A 1 105 ? -19.095 -1.479 1.628 1.00 94.81 105 LYS A C 1
ATOM 846 O O . LYS A 1 105 ? -19.283 -1.665 0.432 1.00 94.81 105 LYS A O 1
ATOM 851 N N . ARG A 1 106 ? -17.906 -1.112 2.120 1.00 92.69 106 ARG A N 1
ATOM 852 C CA . ARG A 1 106 ? -16.716 -0.948 1.273 1.00 92.69 106 ARG A CA 1
ATOM 853 C C . ARG A 1 106 ? -16.277 -2.275 0.650 1.00 92.69 106 ARG A C 1
ATOM 855 O O . ARG A 1 106 ? -15.946 -2.279 -0.529 1.00 92.69 106 ARG A O 1
ATOM 862 N N . LEU A 1 107 ? -16.283 -3.367 1.415 1.00 93.44 107 LEU A N 1
ATOM 863 C CA . LEU A 1 107 ? -15.969 -4.705 0.908 1.00 93.44 107 LEU A CA 1
ATOM 864 C C . LEU A 1 107 ? -16.923 -5.101 -0.226 1.00 93.44 107 LEU A C 1
ATOM 866 O O . LEU A 1 107 ? -16.464 -5.412 -1.317 1.00 93.44 107 LEU A O 1
ATOM 870 N N . LEU A 1 108 ? -18.235 -5.012 0.009 1.00 96.25 108 LEU A N 1
ATOM 871 C CA . LEU A 1 108 ? -19.257 -5.368 -0.977 1.00 96.25 108 LEU A CA 1
ATOM 872 C C . LEU A 1 108 ? -19.164 -4.516 -2.244 1.00 96.25 108 LEU A C 1
ATOM 874 O O . LEU A 1 108 ? -19.315 -5.045 -3.337 1.00 96.25 108 LEU A O 1
ATOM 878 N N . LEU A 1 109 ? -18.886 -3.216 -2.109 1.00 95.19 109 LEU A N 1
ATOM 879 C CA . LEU A 1 109 ? -18.735 -2.320 -3.255 1.00 95.19 109 LEU A CA 1
ATOM 880 C C . LEU A 1 109 ? -17.512 -2.709 -4.101 1.00 95.19 109 LEU A C 1
ATOM 882 O O . LEU A 1 109 ? -17.622 -2.789 -5.318 1.00 95.19 109 LEU A O 1
ATOM 886 N N . LEU A 1 110 ? -16.373 -3.019 -3.471 1.00 90.19 110 LEU A N 1
ATOM 887 C CA . LEU A 1 110 ? -15.177 -3.481 -4.184 1.00 90.19 110 LEU A CA 1
ATOM 888 C C . LEU A 1 110 ? -15.386 -4.851 -4.845 1.00 90.19 110 LEU A C 1
ATOM 890 O O . LEU A 1 110 ? -15.002 -5.023 -5.997 1.00 90.19 110 LEU A O 1
ATOM 894 N N . CYS A 1 111 ? -16.027 -5.798 -4.155 1.00 93.19 111 CYS A N 1
ATOM 895 C CA . CYS A 1 111 ? -16.382 -7.093 -4.738 1.00 93.19 111 CYS A CA 1
ATOM 896 C C . CYS A 1 111 ? -17.341 -6.931 -5.923 1.00 93.19 111 CYS A C 1
ATOM 898 O O . CYS A 1 111 ? -17.106 -7.516 -6.973 1.00 93.19 111 CYS A O 1
ATOM 900 N N . GLY A 1 112 ? -18.386 -6.111 -5.781 1.00 96.12 112 GLY A N 1
ATOM 901 C CA . GLY A 1 112 ? -19.354 -5.851 -6.846 1.00 96.12 112 GLY A CA 1
ATOM 902 C C . GLY A 1 112 ? -18.721 -5.195 -8.073 1.00 96.12 112 GLY A C 1
ATOM 903 O O . GLY A 1 112 ? -18.991 -5.622 -9.189 1.00 96.12 112 GLY A O 1
ATOM 904 N N . LEU A 1 113 ? -17.829 -4.216 -7.880 1.00 94.31 113 LEU A N 1
ATOM 905 C CA . LEU A 1 113 ? -17.061 -3.626 -8.982 1.00 94.31 113 LEU A CA 1
ATOM 906 C C . LEU A 1 113 ? -16.161 -4.656 -9.673 1.00 94.31 113 LEU A C 1
ATOM 908 O O . LEU A 1 113 ? -16.076 -4.653 -10.896 1.00 94.31 113 LEU A O 1
ATOM 912 N N . GLY A 1 114 ? -15.522 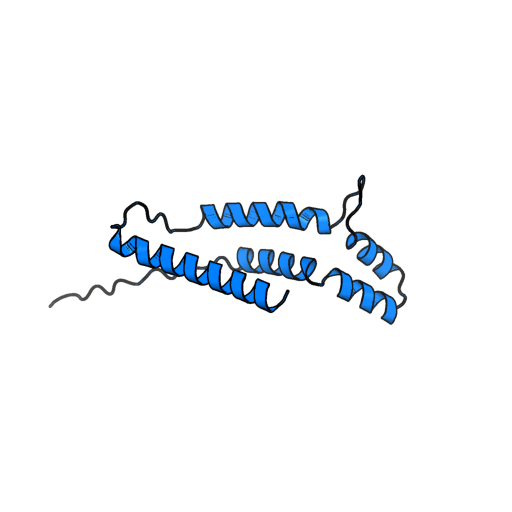-5.544 -8.907 1.00 89.56 114 GLY A N 1
ATOM 913 C CA . GLY A 1 114 ? -14.709 -6.627 -9.461 1.00 89.56 114 GLY A CA 1
ATOM 914 C C . GLY A 1 114 ? -15.528 -7.600 -10.309 1.00 89.56 114 GLY A C 1
ATOM 915 O O . GLY A 1 114 ? -15.127 -7.912 -11.422 1.00 89.56 114 GLY A O 1
ATOM 916 N N . VAL A 1 115 ? -16.701 -8.016 -9.822 1.00 94.69 115 VAL A N 1
ATOM 917 C CA . VAL A 1 115 ? -17.625 -8.896 -10.562 1.00 94.69 115 VAL A CA 1
ATOM 918 C C . VAL A 1 115 ? -18.181 -8.224 -11.818 1.00 94.69 115 VAL A C 1
ATOM 920 O O . VAL A 1 115 ? -18.437 -8.900 -12.799 1.00 94.69 115 VAL A O 1
ATOM 923 N N . MET A 1 116 ? -18.386 -6.907 -11.807 1.00 94.62 116 MET A N 1
ATOM 924 C CA . MET A 1 116 ? -18.899 -6.185 -12.975 1.00 94.62 116 MET A CA 1
ATOM 925 C C . MET A 1 116 ? -17.831 -5.972 -14.060 1.00 94.62 116 MET A C 1
ATOM 927 O O . MET A 1 116 ? -18.174 -5.831 -15.230 1.00 94.62 116 MET A O 1
ATOM 931 N N . TYR A 1 117 ? -16.556 -5.890 -13.669 1.00 89.75 117 TYR A N 1
ATOM 932 C CA . TYR A 1 117 ? -15.430 -5.728 -14.592 1.00 89.75 117 TYR A CA 1
ATOM 933 C C . TYR A 1 117 ? -14.935 -7.058 -15.186 1.00 89.75 117 TYR A C 1
ATOM 935 O O . TYR A 1 117 ? -14.419 -7.056 -16.301 1.00 89.75 117 TYR A O 1
ATOM 943 N N . ASN A 1 118 ? -15.054 -8.160 -14.439 1.00 83.69 118 ASN A N 1
ATOM 944 C CA . ASN A 1 118 ? -14.624 -9.502 -14.844 1.00 83.69 118 ASN A CA 1
ATOM 945 C C . ASN A 1 118 ? -15.683 -10.231 -15.674 1.00 83.69 118 ASN A C 1
ATOM 947 O O . ASN A 1 118 ? -15.341 -10.698 -16.779 1.00 83.69 118 ASN A O 1
#

Nearest PDB structures (foldseek):
  7c7a-assembly1_B  TM=2.485E-01  e=7.445E+00  Saccharomyces cerevisiae S288C
  7vya-assembly1_E  TM=2.816E-01  e=9.654E+00  Sus scrofa